Protein AF-A0A3P5X0S2-F1 (afdb_monomer)

Secondary structure (DSSP, 8-state):
-HHHHHHHHHHHHHHHS-HHHHHHHHHHHHHHS-HHHHHHHHHHHH----SPPPPSS-HHHHHHHHHHH--HHHHHHHHHHHHHHS-HHHHHHHHHHHHHGGG-

Foldseek 3Di:
DVVVVVVVVVVVCVVPDDPVSVVVVLVVVLVPDPPVVSLVVCCVVLPALPDQDDDDPDPVVSVVVRVVRGGPVRVVVVVVVVLVPDDPVVNVVVCCVVVVVVVD

pLDDT: mean 85.65, std 13.86, range [39.5, 98.38]

Structure (mmCIF, N/CA/C/O backbone):
data_AF-A0A3P5X0S2-F1
#
_entry.id   AF-A0A3P5X0S2-F1
#
loop_
_atom_site.group_PDB
_atom_site.id
_atom_site.type_symbol
_atom_site.label_atom_id
_atom_site.label_alt_id
_atom_site.label_comp_id
_atom_site.label_asym_id
_atom_site.label_entity_id
_atom_site.label_seq_id
_atom_site.pdbx_PDB_ins_code
_atom_site.Cartn_x
_atom_site.Cartn_y
_atom_site.Cartn_z
_atom_site.occupancy
_atom_site.B_iso_or_equiv
_atom_site.auth_seq_id
_atom_site.auth_comp_id
_atom_site.auth_asym_id
_atom_site.auth_atom_id
_atom_site.pdbx_PDB_model_num
ATOM 1 N N . MET A 1 1 ? -3.537 -8.076 -27.335 1.00 46.12 1 MET A N 1
ATOM 2 C CA . MET A 1 1 ? -2.891 -7.000 -28.118 1.00 46.12 1 MET A CA 1
ATOM 3 C C . MET A 1 1 ? -1.919 -6.169 -27.273 1.00 46.12 1 MET A C 1
ATOM 5 O O . MET A 1 1 ? -0.754 -6.135 -27.629 1.00 46.12 1 MET A O 1
ATOM 9 N N . VAL A 1 2 ? -2.321 -5.577 -26.133 1.00 51.00 2 VAL A N 1
ATOM 10 C CA . VAL A 1 2 ? -1.400 -4.770 -25.286 1.00 51.00 2 VAL A CA 1
ATOM 11 C C . VAL A 1 2 ? -0.308 -5.613 -24.599 1.00 51.00 2 VAL A C 1
ATOM 13 O O . VAL A 1 2 ? 0.855 -5.236 -24.638 1.00 51.00 2 VAL A O 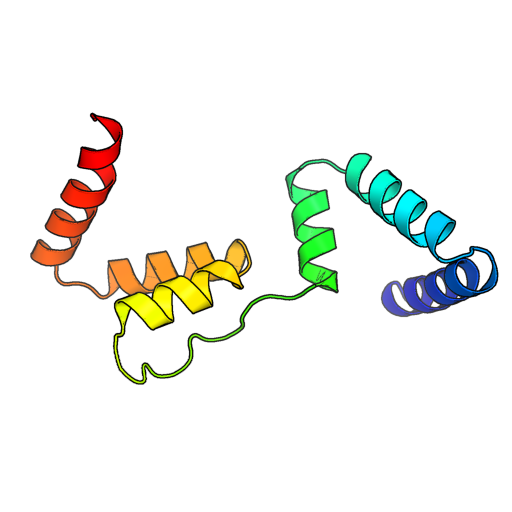1
ATOM 16 N N . ALA A 1 3 ? -0.643 -6.789 -24.053 1.00 51.84 3 ALA A N 1
ATOM 17 C CA . ALA A 1 3 ? 0.317 -7.666 -23.355 1.00 51.84 3 ALA A CA 1
ATOM 18 C C . ALA A 1 3 ? 1.382 -8.324 -24.263 1.00 51.84 3 ALA A C 1
ATOM 20 O O . ALA A 1 3 ? 2.420 -8.775 -23.793 1.00 51.84 3 ALA A O 1
ATOM 21 N N . GLU A 1 4 ? 1.119 -8.406 -25.567 1.00 41.44 4 GLU A N 1
ATOM 22 C CA . GLU A 1 4 ? 2.019 -9.029 -26.547 1.00 41.44 4 GLU A CA 1
ATOM 23 C C . GLU A 1 4 ? 3.019 -7.994 -27.091 1.00 41.44 4 GLU A C 1
ATOM 25 O O . GLU A 1 4 ? 4.212 -8.266 -27.214 1.00 41.44 4 GLU A O 1
ATOM 30 N N . ALA A 1 5 ? 2.550 -6.756 -27.290 1.00 52.72 5 ALA A N 1
ATOM 31 C CA . ALA A 1 5 ? 3.387 -5.611 -27.638 1.00 52.72 5 ALA A CA 1
ATOM 32 C C . ALA A 1 5 ? 4.382 -5.241 -26.520 1.00 52.72 5 ALA A C 1
ATOM 34 O O . ALA A 1 5 ? 5.514 -4.852 -26.811 1.00 52.72 5 ALA A O 1
ATOM 35 N N . THR A 1 6 ? 4.007 -5.403 -25.245 1.00 64.88 6 THR A N 1
ATOM 36 C CA . THR A 1 6 ? 4.916 -5.164 -24.111 1.00 64.88 6 THR A CA 1
ATOM 37 C C . THR A 1 6 ? 6.027 -6.211 -24.015 1.00 64.88 6 THR A C 1
ATOM 39 O O . THR A 1 6 ? 7.157 -5.863 -23.676 1.00 64.88 6 THR A O 1
ATOM 42 N N . ALA A 1 7 ? 5.751 -7.473 -24.359 1.00 65.88 7 ALA A N 1
ATOM 43 C CA . ALA A 1 7 ? 6.738 -8.554 -24.319 1.00 65.88 7 ALA A CA 1
ATOM 44 C C . ALA A 1 7 ? 7.822 -8.414 -25.405 1.00 65.88 7 ALA A C 1
ATOM 46 O O . ALA A 1 7 ? 9.009 -8.601 -25.126 1.00 65.88 7 ALA A O 1
ATOM 47 N N . GLU A 1 8 ? 7.437 -8.039 -26.627 1.00 65.31 8 GLU A N 1
ATOM 48 C CA . GLU A 1 8 ? 8.385 -7.810 -27.727 1.00 65.31 8 G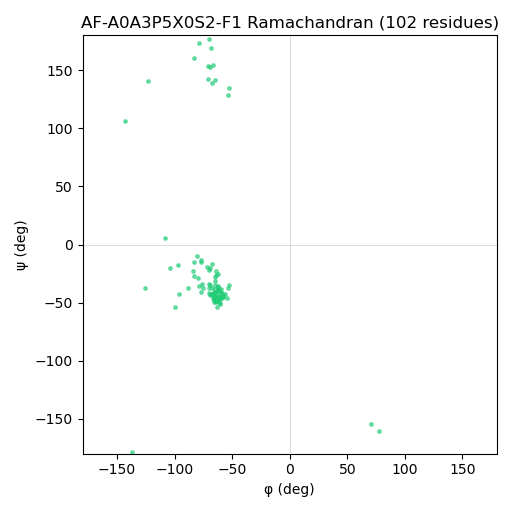LU A CA 1
ATOM 49 C C . GLU A 1 8 ? 9.231 -6.546 -27.505 1.00 65.31 8 GLU A C 1
ATOM 51 O O . GLU A 1 8 ? 10.444 -6.556 -27.730 1.00 65.31 8 GLU A O 1
ATOM 56 N N . TRP A 1 9 ? 8.639 -5.486 -26.944 1.00 71.81 9 TRP A N 1
ATOM 57 C CA . TRP A 1 9 ? 9.385 -4.289 -26.551 1.00 71.81 9 TRP A CA 1
ATOM 58 C C . TRP A 1 9 ? 10.384 -4.573 -25.414 1.00 71.81 9 TRP A C 1
ATOM 60 O O . TRP A 1 9 ? 11.544 -4.164 -25.491 1.00 71.81 9 TRP A O 1
ATOM 70 N N . ALA A 1 10 ? 9.986 -5.355 -24.402 1.00 72.62 10 ALA A N 1
ATOM 71 C CA . ALA A 1 10 ? 10.866 -5.757 -23.303 1.00 72.62 10 ALA A CA 1
ATOM 72 C C . ALA A 1 10 ? 12.074 -6.585 -23.780 1.00 72.62 10 ALA A C 1
ATOM 74 O O . ALA A 1 10 ? 13.192 -6.370 -23.304 1.00 72.62 10 ALA A O 1
ATOM 75 N N . LYS A 1 11 ? 11.885 -7.488 -24.756 1.00 72.19 11 LYS A N 1
ATOM 76 C CA . LYS A 1 11 ? 12.997 -8.212 -25.398 1.00 72.19 11 LYS A CA 1
ATOM 77 C C . LYS A 1 11 ? 13.934 -7.270 -26.150 1.00 72.19 11 LYS A C 1
ATOM 79 O O . LYS A 1 11 ? 15.146 -7.384 -25.989 1.00 72.19 11 LYS A O 1
ATOM 84 N N . GLY A 1 12 ? 13.396 -6.334 -26.934 1.00 71.31 12 GLY A N 1
ATOM 85 C CA . GLY A 1 12 ? 14.198 -5.354 -27.675 1.00 71.31 12 GLY A CA 1
ATOM 86 C C . GLY A 1 12 ? 15.085 -4.505 -26.758 1.00 71.31 12 GLY A C 1
ATOM 87 O O . GLY A 1 12 ? 16.282 -4.363 -27.002 1.00 71.31 12 GLY A O 1
ATOM 88 N N . VAL A 1 13 ? 14.529 -4.026 -25.643 1.00 76.81 13 VAL A N 1
ATOM 89 C CA . VAL A 1 13 ? 15.271 -3.312 -24.589 1.00 76.81 13 VAL A CA 1
ATOM 90 C C . VAL A 1 13 ? 16.352 -4.198 -23.961 1.00 76.81 13 VAL A C 1
ATOM 92 O O . VAL A 1 13 ? 17.481 -3.748 -23.759 1.00 76.81 13 VAL A O 1
ATOM 95 N N . ALA A 1 14 ? 16.028 -5.455 -23.644 1.00 72.94 14 ALA A N 1
ATOM 96 C CA . ALA A 1 14 ? 16.961 -6.383 -23.006 1.00 72.94 14 ALA A CA 1
ATOM 97 C C . ALA A 1 14 ? 18.165 -6.738 -23.893 1.00 72.94 14 ALA A C 1
ATOM 99 O O . ALA A 1 14 ? 19.256 -6.963 -23.368 1.00 72.94 14 ALA A O 1
ATOM 100 N N . LEU A 1 15 ? 17.968 -6.762 -25.213 1.00 78.44 15 LEU A N 1
ATOM 101 C CA . LEU A 1 15 ? 19.009 -7.027 -26.206 1.00 78.44 15 LEU A CA 1
ATOM 102 C C . LEU A 1 15 ? 19.830 -5.776 -26.564 1.00 78.44 15 LEU A C 1
ATOM 104 O O . LEU A 1 15 ? 20.983 -5.911 -26.964 1.00 78.44 15 LEU A O 1
ATOM 108 N N . GLY A 1 16 ? 19.252 -4.576 -26.428 1.00 83.06 16 GLY A N 1
ATOM 109 C CA . GLY A 1 16 ? 19.875 -3.313 -26.845 1.00 83.06 16 GLY A CA 1
ATOM 110 C C . GLY A 1 16 ? 20.585 -2.519 -25.744 1.00 83.06 16 GLY A C 1
ATOM 111 O O . GLY A 1 16 ? 21.381 -1.638 -26.061 1.00 83.06 16 GLY A O 1
ATOM 112 N N . LEU A 1 17 ? 20.315 -2.803 -24.465 1.00 88.25 17 LEU A N 1
ATOM 113 C CA . LEU A 1 17 ? 20.894 -2.078 -23.329 1.00 88.25 17 LEU A CA 1
ATOM 114 C C . LEU A 1 17 ? 21.633 -3.014 -22.376 1.00 88.25 17 LEU A C 1
ATOM 116 O O . LEU A 1 17 ? 21.144 -4.095 -22.038 1.00 88.25 17 LEU A O 1
ATOM 120 N N . ASP A 1 18 ? 22.772 -2.556 -21.860 1.00 89.62 18 ASP A N 1
ATOM 121 C CA . ASP A 1 18 ? 23.452 -3.208 -20.745 1.00 89.62 18 ASP A CA 1
ATOM 122 C C . ASP A 1 18 ? 22.661 -3.045 -19.427 1.00 89.62 18 ASP A C 1
ATOM 124 O O . ASP A 1 18 ? 21.602 -2.412 -19.363 1.00 89.62 18 ASP A O 1
ATOM 128 N N . ARG A 1 19 ? 23.149 -3.653 -18.338 1.00 89.19 19 ARG A N 1
ATOM 129 C CA . ARG A 1 19 ? 22.462 -3.588 -17.036 1.00 89.19 19 ARG A CA 1
ATOM 130 C C . ARG A 1 19 ? 22.232 -2.143 -16.579 1.00 89.19 19 ARG A C 1
ATOM 132 O O . ARG A 1 19 ? 21.155 -1.852 -16.063 1.00 89.19 19 ARG A O 1
ATOM 139 N N . ALA A 1 20 ? 23.227 -1.272 -16.737 1.00 90.56 20 ALA A N 1
ATOM 140 C CA . ALA A 1 20 ? 23.144 0.115 -16.293 1.00 90.56 20 ALA A CA 1
ATOM 141 C C . ALA A 1 20 ? 22.105 0.895 -17.112 1.00 90.56 20 ALA A C 1
ATOM 143 O O . ALA A 1 20 ? 21.265 1.581 -16.530 1.00 90.56 20 ALA A O 1
ATOM 144 N N . GLY A 1 21 ? 22.091 0.710 -18.434 1.00 90.88 21 GLY A N 1
ATOM 145 C CA . GLY A 1 21 ? 21.110 1.303 -19.336 1.00 90.88 21 GLY A CA 1
ATOM 146 C C . GLY A 1 21 ? 19.680 0.884 -19.006 1.00 90.88 21 GLY A C 1
ATOM 147 O O . GLY A 1 21 ? 18.791 1.731 -18.954 1.00 90.88 21 GLY A O 1
ATOM 148 N N . ARG A 1 22 ? 19.449 -0.396 -18.684 1.00 90.56 22 ARG A N 1
ATOM 149 C CA . ARG A 1 22 ? 18.112 -0.874 -18.281 1.00 90.56 22 ARG A CA 1
ATOM 150 C C . ARG A 1 22 ? 17.635 -0.257 -16.968 1.00 90.56 22 ARG A C 1
ATOM 152 O O . ARG A 1 22 ? 16.471 0.120 -16.869 1.00 90.56 22 ARG A O 1
ATOM 159 N N . VAL A 1 23 ? 18.522 -0.125 -15.979 1.00 91.69 23 VAL A N 1
ATOM 160 C CA . VAL A 1 23 ? 18.193 0.522 -14.696 1.00 91.69 23 VAL A CA 1
ATOM 161 C C . VAL A 1 23 ? 17.896 2.009 -14.896 1.00 91.69 23 VAL A C 1
ATOM 163 O O . VAL A 1 23 ? 16.888 2.497 -14.391 1.00 91.69 23 VAL A O 1
ATOM 166 N N . ALA A 1 24 ? 18.731 2.717 -15.662 1.00 89.62 24 ALA A N 1
ATOM 167 C CA . ALA A 1 24 ? 18.535 4.136 -15.952 1.00 89.62 24 ALA A CA 1
ATOM 168 C C . ALA A 1 24 ? 17.225 4.388 -16.713 1.00 89.62 24 ALA A C 1
ATOM 170 O O . ALA A 1 24 ? 16.495 5.321 -16.383 1.00 89.62 24 ALA A O 1
ATOM 171 N N . MET A 1 25 ? 16.894 3.531 -17.683 1.00 91.50 25 MET A N 1
ATOM 172 C CA . MET A 1 25 ? 15.642 3.624 -18.429 1.00 91.50 25 MET A CA 1
ATOM 173 C C . MET A 1 25 ? 14.428 3.369 -17.531 1.00 91.50 25 MET A C 1
ATOM 175 O O . MET A 1 25 ? 13.509 4.178 -17.533 1.00 91.50 25 MET A O 1
ATOM 179 N N . ALA A 1 26 ? 14.438 2.306 -16.717 1.00 92.25 26 ALA A N 1
ATOM 180 C CA . ALA A 1 26 ? 13.349 2.027 -15.778 1.00 92.25 26 ALA A CA 1
ATOM 181 C C . ALA A 1 26 ? 13.133 3.192 -14.798 1.00 92.25 26 ALA A C 1
ATOM 183 O O . ALA A 1 26 ? 11.998 3.610 -14.570 1.00 92.25 26 ALA A O 1
ATOM 184 N N . TRP A 1 27 ? 14.222 3.763 -14.273 1.00 93.06 27 TRP A N 1
ATOM 185 C CA . TRP A 1 27 ? 14.163 4.945 -13.418 1.00 93.06 27 TRP A CA 1
ATOM 186 C C . TRP A 1 27 ? 13.562 6.152 -14.147 1.00 93.06 27 TRP A C 1
ATOM 188 O O . TRP A 1 27 ? 12.658 6.792 -13.616 1.00 93.06 27 TRP A O 1
ATOM 198 N N . ALA A 1 28 ? 14.021 6.449 -15.366 1.00 94.75 28 ALA A N 1
ATOM 199 C CA . ALA A 1 28 ? 13.543 7.592 -16.141 1.00 94.75 28 ALA A CA 1
ATOM 200 C C . ALA A 1 28 ? 12.063 7.448 -16.521 1.00 94.75 28 ALA A C 1
ATOM 202 O O . ALA A 1 28 ? 11.302 8.405 -16.382 1.00 94.75 28 ALA A O 1
ATOM 203 N N . SER A 1 29 ? 11.640 6.249 -16.931 1.00 93.69 29 SER A N 1
ATOM 204 C CA . SER A 1 29 ? 10.240 5.940 -17.223 1.00 93.69 29 SER A CA 1
ATOM 205 C C . SER A 1 29 ? 9.364 6.144 -15.991 1.00 93.69 29 SER A C 1
ATOM 207 O O . SER A 1 29 ? 8.406 6.907 -16.065 1.00 93.69 29 SER A O 1
ATOM 209 N N . LEU A 1 30 ? 9.731 5.566 -14.840 1.00 94.06 30 LEU A N 1
ATOM 210 C CA . LEU A 1 30 ? 8.992 5.772 -13.589 1.00 94.06 30 LEU A CA 1
ATOM 211 C C . LEU A 1 30 ? 8.959 7.249 -13.177 1.00 94.06 30 LEU A C 1
ATOM 213 O O . LEU A 1 30 ? 7.937 7.729 -12.702 1.00 94.06 30 LEU A O 1
ATOM 217 N N . LYS A 1 31 ? 10.054 7.991 -13.381 1.00 95.19 31 LYS A N 1
ATOM 218 C CA . LYS A 1 31 ? 10.141 9.410 -13.012 1.00 95.19 31 LYS A CA 1
ATOM 219 C C . LYS A 1 31 ? 9.285 10.328 -13.891 1.00 95.19 31 LYS A C 1
ATOM 221 O O . LYS A 1 31 ? 8.976 11.437 -13.463 1.00 95.19 31 LYS A O 1
ATOM 226 N N . SER A 1 32 ? 8.940 9.884 -15.099 1.00 95.75 32 SER A N 1
ATOM 227 C CA . SER A 1 32 ? 8.109 10.634 -16.048 1.00 95.75 32 SER A CA 1
ATOM 228 C C . SER A 1 32 ? 6.602 10.499 -15.809 1.00 95.75 32 SER A C 1
ATOM 230 O O . SER A 1 32 ? 5.835 11.289 -16.355 1.00 95.75 32 SER A O 1
ATOM 232 N N . LEU A 1 33 ? 6.189 9.512 -15.009 1.00 95.31 33 LEU A N 1
ATOM 233 C CA . LEU A 1 33 ? 4.796 9.283 -14.636 1.00 95.31 33 LEU A CA 1
ATOM 234 C C . LEU A 1 33 ? 4.393 10.188 -13.467 1.00 95.31 33 LEU A C 1
ATOM 236 O O . LEU A 1 33 ? 5.245 10.681 -12.718 1.00 95.31 33 LEU A O 1
ATOM 240 N N . ASP A 1 34 ? 3.088 10.389 -13.289 1.00 95.69 34 ASP A N 1
ATOM 241 C CA . ASP A 1 34 ? 2.591 10.945 -12.037 1.00 95.69 34 ASP A CA 1
ATOM 242 C C . ASP A 1 34 ? 2.779 9.944 -10.877 1.00 95.69 34 ASP A C 1
ATOM 244 O O . ASP A 1 34 ? 3.174 8.790 -11.064 1.00 95.69 34 ASP A O 1
ATOM 248 N N . GLY A 1 35 ? 2.575 10.408 -9.642 1.00 89.88 35 GLY A N 1
ATOM 249 C CA . GLY A 1 35 ? 2.887 9.606 -8.458 1.00 89.88 35 GLY A CA 1
ATOM 250 C C . GLY A 1 35 ? 2.070 8.315 -8.353 1.00 89.88 35 GLY A C 1
ATOM 251 O O . GLY A 1 35 ? 2.620 7.291 -7.949 1.00 89.88 35 GLY A O 1
ATOM 252 N N . ASP A 1 36 ? 0.788 8.356 -8.715 1.00 87.06 36 ASP A N 1
ATOM 253 C CA . ASP A 1 36 ? -0.097 7.195 -8.609 1.00 87.06 36 ASP A CA 1
ATOM 254 C C . ASP A 1 36 ? 0.164 6.198 -9.751 1.00 87.06 36 ASP A C 1
ATOM 256 O O . ASP A 1 36 ? 0.270 4.999 -9.483 1.00 87.06 36 ASP A O 1
ATOM 260 N N . ASP A 1 37 ? 0.391 6.664 -10.984 1.00 89.62 37 ASP A N 1
ATOM 261 C CA . ASP A 1 37 ? 0.734 5.809 -12.126 1.00 89.62 37 ASP A CA 1
ATOM 262 C C . ASP A 1 37 ? 2.119 5.173 -11.967 1.00 89.62 37 ASP A C 1
ATOM 264 O O . ASP A 1 37 ? 2.311 4.004 -12.318 1.00 89.62 37 ASP A O 1
ATOM 268 N N . ALA A 1 38 ? 3.094 5.897 -11.405 1.00 90.50 38 ALA A N 1
ATOM 269 C CA . ALA A 1 38 ? 4.416 5.349 -11.104 1.00 90.50 38 ALA A CA 1
ATOM 270 C C . ALA A 1 38 ? 4.326 4.195 -10.097 1.00 90.50 38 ALA A C 1
ATOM 272 O O . ALA A 1 38 ? 4.947 3.146 -10.295 1.00 90.50 38 ALA A O 1
ATOM 273 N N . VAL A 1 39 ? 3.534 4.375 -9.033 1.00 85.56 39 VAL A N 1
ATOM 274 C CA . VAL A 1 39 ? 3.302 3.343 -8.016 1.00 85.56 39 VAL A CA 1
ATOM 275 C C . VAL A 1 39 ? 2.550 2.162 -8.619 1.00 85.56 39 VAL A C 1
ATOM 277 O O . VAL A 1 39 ? 3.029 1.039 -8.500 1.00 85.56 39 VAL A O 1
ATOM 280 N N . ALA A 1 40 ? 1.444 2.394 -9.328 1.00 83.56 40 ALA A N 1
ATOM 281 C CA . ALA A 1 40 ? 0.666 1.328 -9.957 1.00 83.56 40 ALA A CA 1
ATOM 282 C C . ALA A 1 40 ? 1.503 0.522 -10.967 1.00 83.56 40 ALA A C 1
ATOM 284 O O . ALA A 1 40 ? 1.444 -0.709 -10.995 1.00 83.56 40 ALA A O 1
ATOM 285 N N . THR A 1 41 ? 2.341 1.200 -11.758 1.00 88.25 41 THR A N 1
ATOM 286 C CA . THR A 1 41 ? 3.260 0.554 -12.704 1.00 88.25 41 THR A CA 1
ATOM 287 C C . THR A 1 41 ? 4.291 -0.300 -11.971 1.00 88.25 41 THR A C 1
ATOM 289 O O . THR A 1 41 ? 4.473 -1.467 -12.321 1.00 88.25 41 THR A O 1
ATOM 292 N N . ALA A 1 42 ? 4.941 0.237 -10.933 1.00 87.44 42 ALA A N 1
ATOM 293 C CA . ALA A 1 42 ? 5.912 -0.511 -10.138 1.00 87.44 42 ALA A CA 1
ATOM 294 C C . ALA A 1 42 ? 5.271 -1.725 -9.442 1.00 87.44 42 ALA A C 1
ATOM 296 O O . ALA A 1 42 ? 5.806 -2.827 -9.533 1.00 87.44 42 ALA A O 1
ATOM 297 N N . GLU A 1 43 ? 4.105 -1.556 -8.817 1.00 84.31 43 GLU A N 1
ATOM 298 C CA . GLU A 1 43 ? 3.356 -2.630 -8.153 1.00 84.31 43 GLU A CA 1
ATOM 299 C C . GLU A 1 43 ? 2.919 -3.723 -9.140 1.00 84.31 43 GLU A C 1
ATOM 301 O O . GLU A 1 43 ? 2.980 -4.903 -8.807 1.00 84.31 43 GLU A O 1
ATOM 306 N N . SER A 1 44 ? 2.557 -3.371 -10.381 1.00 82.75 44 SER A N 1
ATOM 307 C CA . SER A 1 44 ? 2.189 -4.364 -11.405 1.00 82.75 44 SER A CA 1
ATOM 308 C C . SER A 1 44 ? 3.340 -5.301 -11.795 1.00 82.75 44 SER A C 1
ATOM 310 O O . SER A 1 44 ? 3.099 -6.430 -12.222 1.00 82.75 44 SER A O 1
ATOM 312 N N . VAL A 1 45 ? 4.587 -4.840 -11.640 1.00 86.38 45 VAL A N 1
ATOM 313 C CA . VAL A 1 45 ? 5.801 -5.601 -11.970 1.00 86.38 45 VAL A CA 1
ATOM 314 C C . VAL A 1 45 ? 6.379 -6.293 -10.736 1.00 86.38 45 VAL A C 1
ATOM 316 O O . VAL A 1 45 ? 6.813 -7.439 -10.824 1.00 86.38 45 VAL A O 1
ATOM 319 N N . LEU A 1 46 ? 6.416 -5.597 -9.598 1.00 84.75 46 LEU A N 1
ATOM 320 C CA . LEU A 1 46 ? 7.029 -6.080 -8.358 1.00 84.75 46 LEU A CA 1
ATOM 321 C C . LEU A 1 46 ? 6.085 -6.963 -7.529 1.00 84.75 46 LEU A C 1
ATOM 323 O O . LEU A 1 46 ? 6.560 -7.779 -6.742 1.00 84.75 46 LEU A O 1
ATOM 327 N N . GLY A 1 47 ? 4.771 -6.830 -7.718 1.00 84.06 47 GLY A N 1
ATOM 328 C CA . GLY A 1 47 ? 3.754 -7.525 -6.938 1.00 84.06 47 GLY A CA 1
ATOM 329 C C . GLY A 1 47 ? 3.523 -6.916 -5.550 1.00 84.06 47 GLY A C 1
ATOM 330 O O . GLY A 1 47 ? 3.836 -5.755 -5.287 1.00 84.06 47 GLY A O 1
ATOM 331 N N . GLY A 1 48 ? 2.925 -7.716 -4.666 1.00 83.56 48 GLY A N 1
ATOM 332 C CA . GLY A 1 48 ? 2.701 -7.418 -3.250 1.00 83.56 48 GLY A CA 1
ATOM 333 C C . GLY A 1 48 ? 3.021 -8.631 -2.376 1.00 83.56 48 GLY A C 1
ATOM 334 O O . GLY A 1 48 ? 3.419 -9.682 -2.885 1.00 83.56 48 GLY A O 1
ATOM 335 N N . ALA A 1 49 ? 2.839 -8.504 -1.063 1.00 88.25 49 ALA A N 1
ATOM 336 C CA . ALA A 1 49 ? 3.101 -9.584 -0.112 1.00 88.25 49 ALA A CA 1
ATOM 337 C C . ALA A 1 49 ? 2.124 -10.762 -0.250 1.00 88.25 49 ALA A C 1
ATOM 339 O O . ALA A 1 49 ? 2.388 -11.848 0.267 1.00 88.25 49 ALA A O 1
ATOM 340 N N . GLY A 1 50 ? 0.987 -10.558 -0.918 1.00 88.38 50 GLY A N 1
ATOM 341 C CA . GLY A 1 50 ? -0.116 -11.502 -0.941 1.00 88.38 50 GLY A CA 1
ATOM 342 C C . GLY A 1 50 ? -0.826 -11.568 0.411 1.00 88.38 50 GLY A C 1
ATOM 343 O O . GLY A 1 50 ? -0.832 -10.617 1.195 1.00 88.38 50 GLY A O 1
ATOM 344 N N . SER A 1 51 ? -1.464 -12.700 0.701 1.00 88.56 51 SER A N 1
ATOM 345 C CA . SER A 1 51 ? -2.183 -12.884 1.964 1.00 88.56 51 SER A CA 1
ATOM 346 C C . SER A 1 51 ? -1.236 -12.939 3.170 1.00 88.56 51 SER A C 1
ATOM 348 O O . SER A 1 51 ? -0.204 -13.611 3.092 1.00 88.56 51 SER A O 1
ATOM 350 N N . PRO A 1 52 ? -1.589 -12.304 4.307 1.00 89.62 52 PRO A N 1
ATOM 351 C CA . PRO A 1 52 ? -0.872 -12.496 5.560 1.00 89.62 52 PRO A CA 1
ATOM 352 C C . PRO A 1 52 ? -0.790 -13.980 5.915 1.00 89.62 52 PRO A C 1
ATOM 354 O O . PRO A 1 52 ? -1.802 -14.686 5.919 1.00 89.62 52 PRO A O 1
ATOM 357 N N . LEU A 1 53 ? 0.421 -14.456 6.204 1.00 86.44 53 LEU A N 1
ATOM 358 C CA . LEU A 1 53 ? 0.637 -15.831 6.646 1.00 86.44 53 LEU A CA 1
ATOM 359 C C . LEU A 1 53 ? 0.058 -16.034 8.057 1.00 86.44 53 LEU A C 1
ATOM 361 O O . LEU A 1 53 ? 0.004 -15.078 8.838 1.00 86.44 53 LEU A O 1
ATOM 365 N N . PRO A 1 54 ? -0.350 -17.267 8.418 1.00 86.38 54 PRO A N 1
ATOM 366 C CA . PRO A 1 54 ? -0.715 -17.582 9.793 1.00 86.38 54 PRO A CA 1
ATOM 367 C C . PRO A 1 54 ? 0.413 -17.181 10.758 1.00 86.38 54 PRO A C 1
ATOM 369 O O . PRO A 1 54 ? 1.577 -17.474 10.471 1.00 86.38 54 PRO A O 1
ATOM 372 N N . PRO A 1 55 ? 0.096 -16.526 11.888 1.00 84.12 55 PRO A N 1
ATOM 373 C CA . PRO A 1 55 ? 1.115 -16.103 12.840 1.00 84.12 55 PRO A CA 1
ATOM 374 C C . PRO A 1 55 ? 1.807 -17.320 13.461 1.00 84.12 55 PRO A C 1
ATOM 376 O O . PRO A 1 55 ? 1.152 -18.320 13.760 1.00 84.12 55 PRO A O 1
ATOM 379 N N . PHE A 1 56 ? 3.121 -17.229 13.680 1.00 78.56 56 PHE A N 1
ATOM 380 C CA . PHE A 1 56 ? 3.906 -18.328 14.256 1.00 78.56 56 PHE A CA 1
ATOM 381 C C . PHE A 1 56 ? 4.170 -18.126 15.753 1.00 78.56 56 PHE A C 1
ATOM 383 O O . PHE A 1 56 ? 3.840 -18.996 16.555 1.00 78.56 56 PHE A O 1
ATOM 390 N N . LEU A 1 57 ? 4.728 -16.971 16.147 1.00 79.69 57 LEU A N 1
ATOM 391 C CA . LEU A 1 57 ? 5.106 -16.680 17.545 1.00 79.69 57 LEU A CA 1
ATOM 392 C C . LEU A 1 57 ? 4.503 -15.385 18.092 1.00 79.69 57 LEU A C 1
ATOM 394 O O . LEU A 1 57 ? 4.150 -15.315 19.267 1.00 79.69 57 LEU A O 1
ATOM 398 N N . SER A 1 58 ? 4.410 -14.340 17.267 1.00 89.75 58 SER A N 1
ATOM 399 C CA . SER A 1 58 ? 3.910 -13.032 17.688 1.00 89.75 58 SER A CA 1
ATOM 400 C C . SER A 1 58 ? 3.099 -12.418 16.555 1.00 89.75 58 SER A C 1
ATOM 402 O O . SER A 1 58 ? 3.692 -11.920 15.594 1.00 89.75 58 SER A O 1
ATOM 404 N N . PRO A 1 59 ? 1.757 -12.378 16.678 1.00 90.62 59 PRO A N 1
ATOM 405 C CA . PRO A 1 59 ? 0.895 -11.814 15.645 1.00 90.62 59 PRO A CA 1
ATOM 406 C C . PRO A 1 59 ? 1.299 -10.399 15.220 1.00 90.62 59 PRO A C 1
ATOM 408 O O . PRO A 1 59 ? 1.218 -10.060 14.046 1.00 90.62 59 PRO A O 1
ATOM 411 N N . MET A 1 60 ? 1.791 -9.577 16.155 1.00 92.06 60 MET A N 1
ATOM 412 C CA . MET A 1 60 ? 2.222 -8.211 15.851 1.00 92.06 60 MET A CA 1
ATOM 413 C C . MET A 1 60 ? 3.569 -8.158 15.116 1.00 92.06 60 MET A C 1
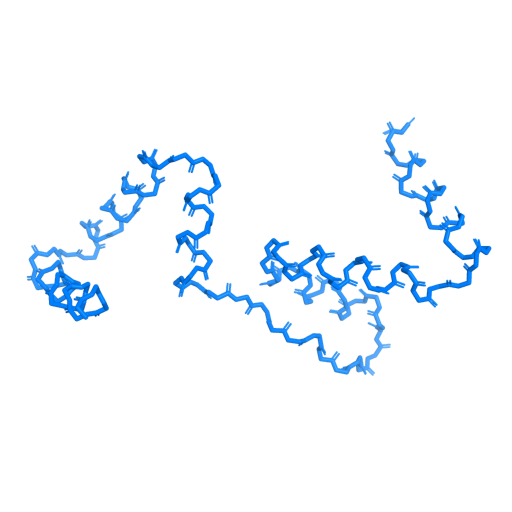ATOM 415 O O . MET A 1 60 ? 3.746 -7.312 14.242 1.00 92.06 60 MET A O 1
ATOM 419 N N . ASN A 1 61 ? 4.525 -9.033 15.442 1.00 93.44 61 ASN A N 1
ATOM 420 C CA . ASN A 1 61 ? 5.797 -9.071 14.712 1.00 93.44 61 ASN A CA 1
ATOM 421 C C . ASN A 1 61 ? 5.588 -9.585 13.286 1.00 93.44 61 ASN A C 1
ATOM 423 O O . ASN A 1 61 ? 6.103 -8.981 12.346 1.00 93.44 61 ASN A O 1
ATOM 427 N N . ASP A 1 62 ? 4.781 -10.633 13.132 1.00 92.00 62 ASP A N 1
ATOM 428 C CA . ASP A 1 62 ? 4.468 -11.222 11.830 1.00 92.00 62 ASP A CA 1
ATOM 429 C C . ASP A 1 62 ? 3.678 -10.226 10.962 1.00 92.00 62 ASP A C 1
ATOM 431 O O . ASP A 1 62 ? 4.001 -10.030 9.790 1.00 92.00 62 ASP A O 1
ATOM 435 N N . ALA A 1 63 ? 2.728 -9.491 11.556 1.00 93.62 63 ALA A N 1
ATOM 436 C CA . ALA A 1 63 ? 2.010 -8.415 10.873 1.00 93.62 63 ALA A CA 1
ATOM 437 C C . ALA A 1 63 ? 2.940 -7.2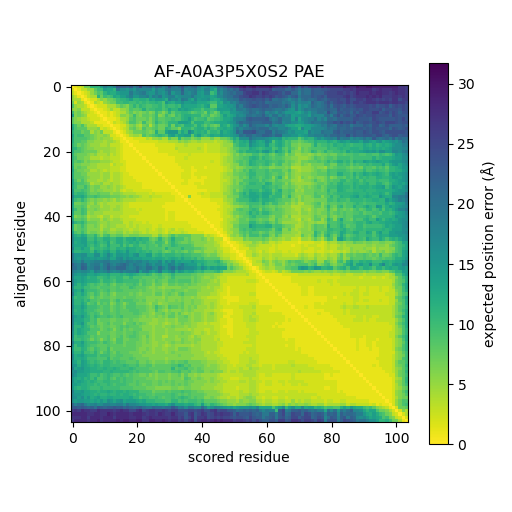82 10.408 1.00 93.62 63 ALA A C 1
ATOM 439 O O . ALA A 1 63 ? 2.771 -6.771 9.303 1.00 93.62 63 ALA A O 1
ATOM 440 N N . ARG A 1 64 ? 3.941 -6.892 11.212 1.00 93.81 64 ARG A N 1
ATOM 441 C CA . ARG A 1 64 ? 4.927 -5.865 10.821 1.00 93.81 64 ARG A CA 1
ATOM 442 C C . ARG A 1 64 ? 5.830 -6.335 9.689 1.00 93.81 64 ARG A C 1
ATOM 444 O O . ARG A 1 64 ? 6.103 -5.561 8.777 1.00 93.81 64 ARG A O 1
ATOM 451 N N . TRP A 1 65 ? 6.289 -7.583 9.747 1.00 92.31 65 TRP A N 1
ATOM 452 C CA . TRP A 1 65 ? 7.093 -8.169 8.681 1.00 92.31 65 TRP A CA 1
ATOM 453 C C . TRP A 1 65 ? 6.301 -8.234 7.373 1.00 92.31 65 TRP A C 1
ATOM 455 O O . TRP A 1 65 ? 6.774 -7.726 6.359 1.00 92.31 65 TRP A O 1
ATOM 465 N N . TRP A 1 66 ? 5.065 -8.738 7.408 1.00 94.25 66 TRP A N 1
ATOM 466 C CA . TRP A 1 66 ? 4.192 -8.757 6.234 1.00 94.25 66 TRP A CA 1
ATOM 467 C C . TRP A 1 6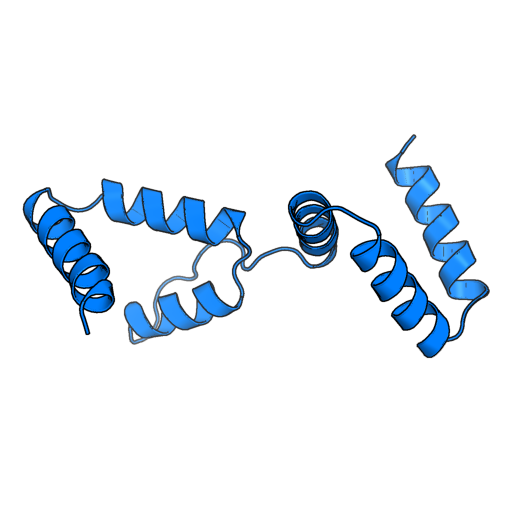6 ? 3.942 -7.341 5.692 1.00 94.25 66 TRP A C 1
ATOM 469 O O . TRP A 1 66 ? 4.114 -7.098 4.501 1.00 94.25 66 TRP A O 1
ATOM 479 N N . ALA A 1 67 ? 3.640 -6.374 6.566 1.00 94.50 67 ALA A N 1
ATOM 480 C CA . ALA A 1 67 ? 3.391 -4.988 6.168 1.00 94.50 67 ALA A CA 1
ATOM 481 C C . ALA A 1 67 ? 4.611 -4.312 5.515 1.00 94.50 67 ALA A C 1
ATOM 483 O O . ALA A 1 67 ? 4.435 -3.396 4.719 1.00 94.50 67 ALA A O 1
ATOM 484 N N . SER A 1 68 ? 5.837 -4.757 5.816 1.00 92.19 68 SER A N 1
ATOM 485 C CA . SER A 1 68 ? 7.048 -4.252 5.150 1.00 92.19 68 SER A CA 1
ATOM 486 C C . SER A 1 68 ? 7.202 -4.715 3.698 1.00 92.19 68 SER A C 1
ATOM 488 O O . SER A 1 68 ? 7.956 -4.106 2.943 1.00 92.19 68 SER A O 1
ATOM 490 N N . LEU A 1 69 ? 6.501 -5.786 3.318 1.00 89.75 69 LEU A N 1
ATOM 491 C CA . LEU A 1 69 ? 6.507 -6.372 1.976 1.00 89.75 69 LEU A CA 1
ATOM 492 C C . LEU A 1 69 ? 5.239 -6.023 1.185 1.00 89.75 69 LEU A C 1
ATOM 494 O O . LEU A 1 69 ? 5.221 -6.152 -0.038 1.00 89.75 69 LEU A O 1
ATOM 498 N N . ALA A 1 70 ? 4.173 -5.634 1.885 1.00 91.56 70 ALA A N 1
ATOM 499 C CA . ALA A 1 70 ? 2.866 -5.391 1.304 1.00 91.56 70 ALA A CA 1
ATOM 500 C C . ALA A 1 70 ? 2.846 -4.119 0.452 1.00 91.56 70 ALA A C 1
ATOM 502 O O . ALA A 1 70 ? 3.436 -3.093 0.801 1.00 91.56 70 ALA A O 1
ATOM 503 N N . ASN A 1 71 ? 2.109 -4.176 -0.652 1.00 89.50 71 ASN A N 1
ATOM 504 C CA . ASN A 1 71 ? 1.880 -3.013 -1.497 1.00 89.50 71 ASN A CA 1
ATOM 505 C C . ASN A 1 71 ? 0.791 -2.094 -0.909 1.00 89.50 71 ASN A C 1
ATOM 507 O O . ASN A 1 71 ? 0.126 -2.412 0.087 1.00 89.50 71 ASN A O 1
ATOM 511 N N . ARG A 1 72 ? 0.581 -0.918 -1.511 1.00 88.81 72 ARG A N 1
ATOM 512 C CA . ARG A 1 72 ? -0.352 0.089 -0.978 1.00 88.81 72 ARG A CA 1
ATOM 513 C C . ARG A 1 72 ? -1.794 -0.418 -0.937 1.00 88.81 72 ARG A C 1
ATOM 515 O O . ARG A 1 72 ? -2.533 -0.067 -0.012 1.00 88.81 72 ARG A O 1
ATOM 522 N N . ALA A 1 73 ? -2.207 -1.200 -1.932 1.00 88.88 73 ALA A N 1
ATOM 523 C CA . ALA A 1 73 ? -3.553 -1.758 -2.001 1.00 88.88 73 ALA A CA 1
ATOM 524 C C . ALA A 1 73 ? -3.791 -2.782 -0.880 1.00 88.88 73 ALA A C 1
ATOM 526 O O . ALA A 1 73 ? -4.800 -2.700 -0.176 1.00 88.88 73 ALA A O 1
ATOM 527 N N . GLU A 1 74 ? -2.835 -3.684 -0.658 1.00 92.88 74 GLU A N 1
ATOM 528 C CA . GLU A 1 74 ? -2.862 -4.682 0.411 1.00 92.88 74 GLU A CA 1
ATOM 529 C C . GLU A 1 74 ? -2.916 -4.018 1.788 1.00 92.88 74 GLU A C 1
ATOM 531 O O . GLU A 1 74 ? -3.816 -4.313 2.577 1.00 92.88 74 GLU A O 1
ATOM 536 N N . LEU A 1 75 ? -2.025 -3.060 2.066 1.00 94.56 75 LEU A N 1
ATOM 537 C CA . LEU A 1 75 ? -2.007 -2.347 3.346 1.00 94.56 75 LEU A CA 1
ATOM 538 C C . LEU A 1 75 ? -3.368 -1.723 3.669 1.00 94.56 75 LEU A C 1
ATOM 540 O O . LEU A 1 75 ? -3.872 -1.881 4.781 1.00 94.56 75 LEU A O 1
ATOM 544 N N . LYS A 1 76 ? -3.997 -1.051 2.698 1.00 94.75 76 LYS A N 1
ATOM 545 C CA . LYS A 1 76 ? -5.319 -0.435 2.885 1.00 94.75 76 LYS A CA 1
ATOM 546 C C . LYS A 1 76 ? -6.413 -1.475 3.111 1.00 94.75 76 LYS A C 1
ATOM 548 O O . LYS A 1 76 ? -7.215 -1.311 4.030 1.00 94.75 76 LYS A O 1
ATOM 553 N N . ALA A 1 77 ? -6.442 -2.526 2.294 1.00 95.94 77 ALA A N 1
ATOM 554 C CA . ALA A 1 77 ? -7.472 -3.556 2.357 1.00 95.94 77 ALA A CA 1
ATOM 555 C C . ALA A 1 77 ? -7.444 -4.298 3.699 1.00 95.94 77 ALA A C 1
ATOM 557 O O . ALA A 1 77 ? -8.453 -4.342 4.406 1.00 95.94 77 ALA A O 1
ATOM 558 N N . TYR A 1 78 ? -6.280 -4.825 4.082 1.00 95.75 78 TYR A N 1
ATOM 559 C CA . TYR A 1 78 ? -6.149 -5.610 5.306 1.00 95.75 78 TYR A CA 1
ATOM 560 C C . TYR A 1 78 ? -6.282 -4.746 6.566 1.00 95.75 78 TYR A C 1
ATOM 562 O O . TYR A 1 78 ? -6.890 -5.198 7.535 1.00 95.75 78 TYR A O 1
ATOM 570 N N . THR A 1 79 ? -5.819 -3.488 6.549 1.00 96.06 79 THR A N 1
ATOM 571 C CA . THR A 1 79 ? -6.025 -2.564 7.681 1.00 96.06 79 THR A CA 1
ATOM 572 C C . THR A 1 79 ? -7.508 -2.269 7.899 1.00 96.06 79 THR A C 1
ATOM 574 O O . THR A 1 79 ? -7.992 -2.384 9.025 1.00 96.06 79 THR A O 1
ATOM 577 N N . LEU A 1 80 ? -8.247 -1.914 6.840 1.00 97.75 80 LEU A N 1
ATOM 578 C CA . LEU A 1 80 ? -9.670 -1.587 6.957 1.00 97.75 80 LEU A CA 1
ATOM 579 C C . LEU A 1 80 ? -10.491 -2.803 7.397 1.00 97.75 80 LEU A C 1
ATOM 581 O O . LEU A 1 80 ? -11.308 -2.681 8.308 1.00 97.75 80 LEU A O 1
ATOM 585 N N . ALA A 1 81 ? -10.245 -3.969 6.795 1.00 98.00 81 ALA A N 1
ATOM 586 C CA . ALA A 1 81 ? -10.939 -5.202 7.152 1.00 98.00 81 ALA A CA 1
ATOM 587 C C . ALA A 1 81 ? -10.681 -5.598 8.615 1.00 98.00 81 ALA A C 1
ATOM 589 O O . ALA A 1 81 ? -11.622 -5.916 9.343 1.00 98.00 81 ALA A O 1
ATOM 590 N N . ALA A 1 82 ? -9.424 -5.524 9.071 1.00 96.06 82 ALA A N 1
ATOM 591 C CA . ALA A 1 82 ? -9.073 -5.813 10.458 1.00 96.06 82 ALA A CA 1
ATOM 592 C C . ALA A 1 82 ? -9.734 -4.825 11.431 1.00 96.06 82 ALA A C 1
ATOM 594 O O . ALA A 1 82 ? -10.297 -5.253 12.435 1.00 96.06 82 ALA A O 1
ATOM 595 N N . PHE A 1 83 ? -9.717 -3.524 11.124 1.00 97.56 83 PHE A N 1
ATOM 596 C CA . PHE A 1 83 ? -10.358 -2.494 11.944 1.00 97.56 83 PHE A CA 1
ATOM 597 C C . PHE A 1 83 ? -11.877 -2.699 12.049 1.00 97.56 83 PHE A C 1
ATOM 599 O O . PHE A 1 83 ? -12.427 -2.686 13.147 1.00 97.56 83 PHE A O 1
ATOM 606 N N . GLN A 1 84 ? -12.558 -2.956 10.929 1.00 98.19 84 GLN A N 1
ATOM 607 C CA . GLN A 1 84 ? -14.010 -3.174 10.904 1.00 98.19 84 GLN A CA 1
ATOM 608 C C . GLN A 1 84 ? -14.445 -4.436 11.664 1.00 98.19 84 GLN A C 1
ATOM 610 O O . GLN A 1 84 ? -15.557 -4.473 12.188 1.00 98.19 84 GLN A O 1
ATOM 615 N N . ALA A 1 85 ? -13.581 -5.450 11.751 1.00 98.12 85 ALA A N 1
ATOM 616 C CA . ALA A 1 85 ? -13.851 -6.681 12.493 1.00 98.12 85 ALA A CA 1
ATOM 617 C C . ALA A 1 85 ? -13.704 -6.533 14.023 1.00 98.12 85 ALA A C 1
ATOM 619 O O . ALA A 1 85 ? -14.152 -7.405 14.770 1.00 98.12 85 ALA A O 1
ATOM 620 N N . MET A 1 86 ? -13.080 -5.455 14.510 1.00 98.00 86 MET A N 1
ATOM 621 C CA . MET A 1 86 ? -12.938 -5.190 15.945 1.00 98.00 86 MET A CA 1
ATOM 622 C C . MET A 1 86 ? -14.278 -4.806 16.584 1.00 98.00 86 MET A C 1
ATOM 624 O O . MET A 1 86 ? -15.152 -4.226 15.938 1.00 98.00 86 MET A O 1
ATOM 628 N N . ARG A 1 87 ? -14.427 -5.053 17.892 1.00 98.38 87 ARG A N 1
ATOM 629 C CA . ARG A 1 87 ? -15.578 -4.539 18.655 1.00 98.38 87 ARG A CA 1
ATOM 630 C C . ARG A 1 87 ? -15.510 -3.008 18.735 1.00 98.38 87 ARG A C 1
ATOM 632 O O . ARG A 1 87 ? -14.406 -2.466 18.750 1.00 98.38 87 ARG A O 1
ATOM 639 N N . PRO A 1 88 ? -16.641 -2.299 18.909 1.00 97.88 88 PRO A N 1
ATOM 640 C CA . PRO A 1 88 ? -16.648 -0.833 18.966 1.00 97.88 88 PRO A CA 1
ATOM 641 C C . PRO A 1 88 ? -15.688 -0.226 20.003 1.00 97.88 88 PRO A C 1
ATOM 643 O O . PRO A 1 88 ? -15.046 0.783 19.733 1.00 97.88 88 PRO A O 1
ATOM 646 N N . VAL A 1 89 ? -15.541 -0.865 21.171 1.00 97.25 89 VAL A N 1
ATOM 647 C CA . VAL A 1 89 ? -14.592 -0.426 22.210 1.00 97.25 89 VAL A CA 1
ATOM 648 C C . VAL A 1 89 ? -13.133 -0.532 21.754 1.00 97.25 89 VAL A C 1
ATOM 650 O O . VAL A 1 89 ? -12.336 0.363 22.021 1.00 97.25 89 VAL A O 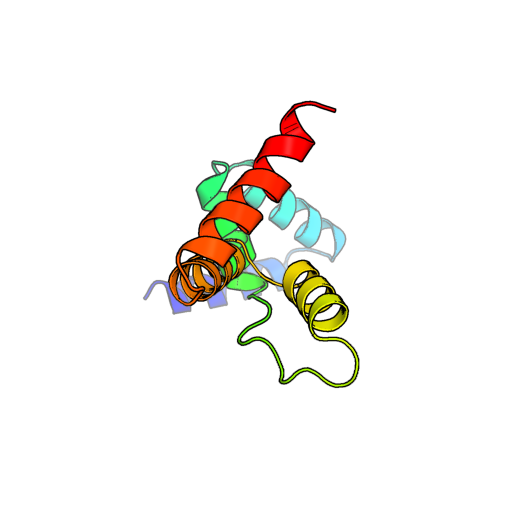1
ATOM 653 N N . ASP A 1 90 ? -12.797 -1.588 21.013 1.00 98.06 90 ASP A N 1
ATOM 654 C CA . ASP A 1 90 ? -11.445 -1.828 20.512 1.00 98.06 90 ASP A CA 1
ATOM 655 C C . ASP A 1 90 ? -11.144 -0.915 19.307 1.00 98.06 90 ASP A C 1
ATOM 657 O O . ASP A 1 90 ? -10.032 -0.409 19.183 1.00 98.06 90 ASP A O 1
ATOM 661 N N . GLN A 1 91 ? -12.148 -0.617 18.467 1.00 98.06 91 GLN A N 1
ATOM 662 C CA 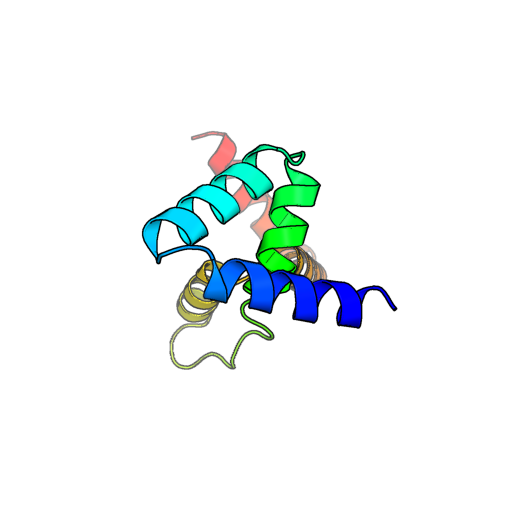. GLN A 1 91 ? -12.042 0.394 17.406 1.00 98.06 91 GLN A CA 1
ATOM 663 C C . GLN A 1 91 ? -11.737 1.782 17.983 1.00 98.06 91 GLN A C 1
ATOM 665 O O . GLN A 1 91 ? -10.840 2.468 17.497 1.00 98.06 91 GLN A O 1
ATOM 670 N N . ALA A 1 92 ? -12.452 2.190 19.037 1.00 96.50 92 ALA A N 1
ATOM 671 C CA . ALA A 1 92 ? -12.220 3.469 19.704 1.00 96.50 92 ALA A CA 1
ATOM 672 C C . ALA A 1 92 ? -10.809 3.544 20.309 1.00 96.50 92 ALA A C 1
ATOM 674 O O . ALA A 1 92 ? -10.103 4.525 20.087 1.00 96.50 92 ALA A O 1
ATOM 675 N N . ALA A 1 93 ? -10.369 2.486 20.998 1.00 96.06 93 ALA A N 1
ATOM 676 C CA . ALA A 1 93 ? -9.014 2.403 21.544 1.00 96.06 93 ALA A CA 1
ATOM 677 C C . ALA A 1 93 ? -7.932 2.436 20.447 1.00 96.06 93 ALA A C 1
ATOM 679 O O . ALA A 1 93 ? -6.892 3.071 20.617 1.00 96.06 93 ALA A O 1
ATOM 680 N N . PHE A 1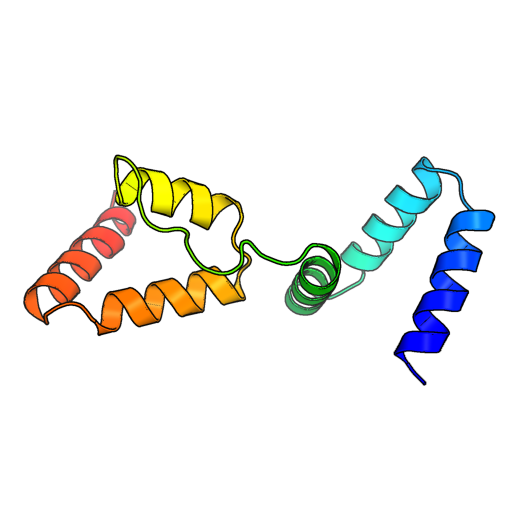 94 ? -8.172 1.785 19.302 1.00 95.56 94 PHE A N 1
ATOM 681 C CA . PHE A 1 94 ? -7.271 1.847 18.153 1.00 95.56 94 PHE A CA 1
ATOM 682 C C . PHE A 1 94 ? -7.156 3.272 17.601 1.00 95.56 94 PHE A C 1
ATOM 684 O O . PHE A 1 94 ? -6.043 3.743 17.368 1.00 95.56 94 PHE A O 1
ATOM 691 N N . LEU A 1 95 ? -8.288 3.962 17.417 1.00 95.88 95 LEU A N 1
ATOM 692 C CA . LEU A 1 95 ? -8.310 5.346 16.939 1.00 95.88 95 LEU A CA 1
ATOM 693 C C . LEU A 1 95 ? -7.574 6.286 17.898 1.00 95.88 95 LEU A C 1
ATOM 695 O O . LEU A 1 95 ? -6.743 7.064 17.438 1.00 95.88 95 LEU A O 1
ATOM 699 N N . ASP A 1 96 ? -7.808 6.160 19.205 1.00 95.19 96 ASP A N 1
ATOM 700 C CA . ASP A 1 96 ? -7.089 6.924 20.231 1.00 95.19 96 ASP A CA 1
ATOM 701 C C . ASP A 1 96 ? -5.569 6.689 20.150 1.00 95.19 96 ASP A C 1
ATOM 703 O O . ASP A 1 96 ? -4.788 7.638 20.092 1.00 95.19 96 ASP A O 1
ATOM 707 N N . HIS A 1 97 ? -5.133 5.431 20.005 1.00 92.88 97 HIS A N 1
ATOM 708 C CA . HIS A 1 97 ? -3.713 5.094 19.865 1.00 92.88 97 HIS A CA 1
ATOM 709 C C . HIS A 1 97 ? -3.050 5.731 18.632 1.00 92.88 97 HIS A C 1
ATOM 711 O O . HIS A 1 97 ? -1.927 6.237 18.721 1.00 92.88 97 HIS A O 1
ATOM 717 N N . VAL A 1 98 ? -3.704 5.680 17.465 1.00 92.88 98 VAL A N 1
ATOM 718 C CA . VAL A 1 98 ? -3.112 6.190 16.213 1.00 92.88 98 VAL A CA 1
ATOM 719 C C . VAL A 1 98 ? -3.221 7.709 16.087 1.00 92.88 98 VAL A C 1
ATOM 721 O O . VAL A 1 98 ? -2.346 8.323 15.481 1.00 92.88 98 VAL A O 1
ATOM 724 N N . GLN A 1 99 ? -4.242 8.324 16.688 1.00 91.00 99 GLN A N 1
ATOM 725 C CA . GLN A 1 99 ? -4.406 9.779 16.731 1.00 91.00 99 GLN A CA 1
ATOM 726 C C . GLN A 1 99 ? -3.511 10.419 17.803 1.00 91.00 99 GLN A C 1
ATOM 728 O O . GLN A 1 99 ? -2.932 11.475 17.558 1.00 91.00 99 GLN A O 1
ATOM 733 N N . GLY A 1 100 ? -3.301 9.753 18.944 1.00 72.25 100 GLY A N 1
ATOM 734 C CA . GLY A 1 100 ? -2.431 10.219 20.029 1.00 72.25 100 GLY A CA 1
ATOM 735 C C . GLY A 1 100 ? -0.946 10.323 19.657 1.00 72.25 100 GLY A C 1
ATOM 736 O O . GLY A 1 100 ? -0.224 11.127 20.240 1.00 72.25 100 GLY A O 1
ATOM 737 N N . ARG A 1 101 ? -0.478 9.587 18.635 1.00 56.31 101 ARG A N 1
ATOM 738 C CA . ARG A 1 101 ? 0.876 9.755 18.065 1.00 56.31 101 ARG A CA 1
ATOM 739 C C . ARG A 1 101 ? 1.036 10.975 17.151 1.00 56.31 101 ARG A C 1
ATOM 741 O O . ARG A 1 101 ? 2.168 11.318 16.842 1.00 56.31 101 ARG A O 1
ATOM 748 N N . ALA A 1 102 ? -0.044 11.626 16.716 1.00 51.34 102 ALA A N 1
ATOM 749 C CA . ALA A 1 102 ? 0.047 12.871 15.946 1.00 51.34 102 ALA A CA 1
ATOM 750 C C . ALA A 1 102 ? 0.289 14.107 16.838 1.00 51.34 102 ALA A C 1
ATOM 752 O O . ALA A 1 102 ? 0.548 15.190 16.320 1.00 51.34 102 ALA A O 1
ATOM 753 N N . ALA A 1 103 ? 0.192 13.949 18.163 1.00 44.53 103 ALA A N 1
ATOM 754 C CA . ALA A 1 103 ? 0.292 15.026 19.146 1.00 44.53 103 ALA A CA 1
ATOM 755 C C . ALA A 1 103 ? 1.595 15.011 19.979 1.00 44.53 103 ALA A C 1
ATOM 757 O O . ALA A 1 103 ? 1.708 15.810 20.909 1.00 44.53 103 ALA A O 1
ATOM 758 N N . ALA A 1 104 ? 2.552 14.125 19.672 1.00 39.50 104 ALA A N 1
ATOM 759 C CA . ALA A 1 104 ? 3.827 13.974 20.384 1.00 39.50 104 ALA A CA 1
ATOM 760 C C . ALA A 1 104 ? 5.035 14.188 19.463 1.00 39.50 104 ALA A C 1
ATOM 762 O O . ALA A 1 104 ? 4.960 13.755 18.290 1.00 39.50 104 ALA A O 1
#

Mean predicted aligned error: 8.49 Å

Sequence (104 aa):
MVAEATAEWAKGVALGLDRAGRVAMAWASLKSLDGDDA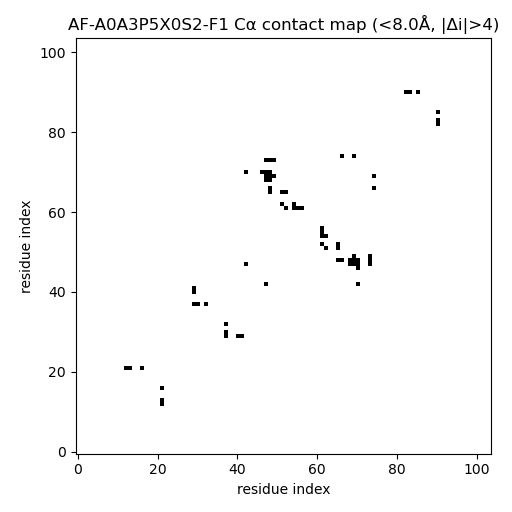VATAESVLGGAGSPLPPFLSPMNDARWWASLANRAELKAYTLAAFQAMRPVDQAAFLDHVQGRAAA

Solvent-accessible surface area (backbone atoms only — not comparable to full-atom values): 6151 Å² total; per-residue (Å²): 112,72,75,58,56,52,52,55,50,51,50,52,50,62,74,73,38,56,75,66,53,50,52,53,47,54,51,53,56,45,67,72,43,57,76,66,59,29,48,52,54,49,39,73,74,74,50,56,54,72,74,82,73,84,65,85,90,44,61,68,59,48,51,50,57,45,58,75,53,36,32,76,68,53,52,53,50,55,49,51,54,55,51,70,70,42,55,74,70,56,42,52,54,50,50,51,57,64,54,57,59,77,77,110

Radius of gyration: 19.84 Å; Cα contacts (8 Å, |Δi|>4): 36; chains: 1; bounding box: 40×33×50 Å